Protein AF-A0A8J2HTX1-F1 (afdb_monomer)

Radius of gyration: 16.8 Å; Cα contacts (8 Å, |Δi|>4): 105; chains: 1; bounding box: 32×50×30 Å

pLDDT: mean 72.74, std 23.21, range [32.69, 97.31]

Foldseek 3Di:
DVVVVVVVVVVVVVPDDDDDDDDDDDDDPPVPVQPPPDDDAQFDVVLQVVQQADVVVRDGFDLVQFRDWDDDPSWIWTFTADPPPRDTGTRTGDDDPPD

Structure (mmCIF, N/CA/C/O backbone):
data_AF-A0A8J2HTX1-F1
#
_entry.id   AF-A0A8J2HTX1-F1
#
loop_
_atom_site.group_PDB
_atom_site.id
_atom_site.type_symbol
_atom_site.label_atom_id
_atom_site.label_alt_id
_atom_site.label_comp_id
_atom_site.label_asym_id
_atom_site.label_entity_id
_atom_site.label_seq_id
_atom_site.pdbx_PDB_ins_code
_atom_site.Cartn_x
_atom_site.Cartn_y
_atom_site.Cartn_z
_atom_site.occupancy
_atom_site.B_iso_or_equiv
_atom_site.auth_seq_id
_atom_site.auth_comp_id
_atom_site.auth_asym_id
_atom_site.auth_atom_id
_atom_site.pdbx_PDB_model_num
ATOM 1 N N . TYR A 1 1 ? 18.678 8.606 8.938 1.00 43.53 1 TYR A N 1
ATOM 2 C CA . TYR A 1 1 ? 17.510 8.203 9.752 1.00 43.53 1 TYR A CA 1
ATOM 3 C C . TYR A 1 1 ? 17.066 9.348 10.665 1.00 43.53 1 TYR A C 1
ATOM 5 O O . TYR A 1 1 ? 15.877 9.609 10.727 1.00 43.53 1 TYR A O 1
ATOM 13 N N . ASP A 1 2 ? 17.976 10.111 11.283 1.00 38.94 2 ASP A N 1
ATOM 14 C CA . ASP A 1 2 ? 17.609 11.303 12.078 1.00 38.94 2 ASP A CA 1
ATOM 15 C C . ASP A 1 2 ? 16.993 12.464 11.276 1.00 38.94 2 ASP A C 1
ATOM 17 O O . ASP A 1 2 ? 16.058 13.112 11.747 1.00 38.94 2 ASP A O 1
ATOM 21 N N . ASP A 1 3 ? 17.415 12.679 10.026 1.00 42.34 3 ASP A N 1
ATOM 22 C CA . ASP A 1 3 ? 16.795 13.697 9.155 1.00 42.34 3 ASP A CA 1
ATOM 23 C C . ASP A 1 3 ? 15.372 13.316 8.700 1.00 42.34 3 ASP A C 1
ATOM 25 O O . ASP A 1 3 ? 14.580 14.173 8.313 1.00 42.34 3 ASP A O 1
ATOM 29 N N . PHE A 1 4 ? 15.014 12.029 8.813 1.00 41.66 4 PHE A N 1
ATOM 30 C CA . PHE A 1 4 ? 13.687 11.489 8.497 1.00 41.66 4 PHE A CA 1
ATOM 31 C C . PHE A 1 4 ? 12.642 11.897 9.552 1.00 41.66 4 PHE A C 1
ATOM 33 O O . PHE A 1 4 ? 11.518 12.253 9.206 1.00 41.66 4 PHE A O 1
ATOM 40 N N . ILE A 1 5 ? 13.014 11.909 10.840 1.00 46.59 5 ILE A N 1
ATOM 41 C CA . ILE A 1 5 ? 12.113 12.276 11.949 1.00 46.59 5 ILE A CA 1
ATOM 42 C C . ILE A 1 5 ? 11.919 13.793 12.038 1.00 46.59 5 ILE A C 1
ATOM 44 O O . ILE A 1 5 ? 10.808 14.255 12.298 1.00 46.59 5 ILE A O 1
ATOM 48 N N . LYS A 1 6 ? 12.968 14.581 11.765 1.00 41.59 6 LYS A N 1
ATOM 49 C CA . LYS A 1 6 ? 12.876 16.051 11.780 1.00 41.59 6 LYS A CA 1
ATOM 50 C C . LYS A 1 6 ? 11.861 16.568 10.758 1.00 41.59 6 LYS A C 1
ATOM 52 O O . LYS A 1 6 ? 11.075 17.449 11.086 1.00 41.59 6 LYS A O 1
ATOM 57 N N . ASN A 1 7 ? 11.807 15.958 9.573 1.00 45.03 7 ASN A N 1
ATOM 58 C CA . ASN A 1 7 ? 10.859 16.349 8.526 1.00 45.03 7 ASN A CA 1
ATOM 59 C C . ASN A 1 7 ? 9.402 15.960 8.864 1.00 45.03 7 ASN A C 1
ATOM 61 O O . ASN A 1 7 ? 8.466 16.705 8.587 1.00 45.03 7 ASN A O 1
ATOM 65 N N . LEU A 1 8 ? 9.202 14.827 9.547 1.00 43.97 8 LEU A N 1
ATOM 66 C CA . LEU A 1 8 ? 7.886 14.386 10.032 1.00 43.97 8 LEU A CA 1
ATOM 67 C C . LEU A 1 8 ? 7.360 15.229 11.209 1.00 43.97 8 LEU A C 1
ATOM 69 O O . LEU A 1 8 ? 6.155 15.471 11.290 1.00 43.97 8 LEU A O 1
ATOM 73 N N . CYS A 1 9 ? 8.235 15.703 12.104 1.00 39.06 9 CYS A N 1
ATOM 74 C CA . CYS A 1 9 ? 7.847 16.597 13.202 1.00 39.06 9 CYS A CA 1
ATOM 75 C C . CYS A 1 9 ? 7.391 17.977 12.704 1.00 39.06 9 CYS A C 1
ATOM 77 O O . CYS A 1 9 ? 6.404 18.498 13.224 1.00 39.06 9 CYS A O 1
ATOM 79 N N . SER A 1 10 ? 8.033 18.536 11.674 1.00 39.12 10 SER A N 1
ATOM 80 C CA . SER A 1 10 ? 7.642 19.834 11.102 1.00 39.12 10 SER A CA 1
ATOM 81 C C . SER A 1 10 ? 6.264 19.795 10.432 1.00 39.12 10 SER A C 1
ATOM 83 O O . SER A 1 10 ? 5.469 20.709 10.626 1.00 39.12 10 SER A O 1
ATOM 85 N N . LEU A 1 11 ? 5.918 18.702 9.738 1.00 45.34 11 LEU A N 1
ATOM 86 C CA . LEU A 1 11 ? 4.586 18.534 9.136 1.00 45.34 11 LEU A CA 1
ATOM 87 C C . LEU A 1 11 ? 3.454 18.432 10.170 1.00 45.34 11 LEU A C 1
ATOM 89 O O . LEU A 1 11 ? 2.307 18.754 9.867 1.00 45.34 11 LEU A O 1
ATOM 93 N N . ARG A 1 12 ? 3.744 17.962 11.388 1.00 37.56 12 ARG A N 1
ATOM 94 C CA . ARG A 1 12 ? 2.730 17.759 12.434 1.00 37.56 12 ARG A CA 1
ATOM 95 C C . ARG A 1 12 ? 2.271 19.074 13.071 1.00 37.56 12 ARG A C 1
ATOM 97 O O . ARG A 1 12 ? 1.138 19.146 13.537 1.00 37.56 12 ARG A O 1
ATOM 104 N N . ALA A 1 13 ? 3.119 20.106 13.061 1.00 40.19 13 ALA A N 1
ATOM 105 C CA . ALA A 1 13 ? 2.808 21.423 13.618 1.00 40.19 13 ALA A CA 1
ATOM 106 C C . ALA A 1 13 ? 1.771 22.205 12.788 1.00 40.19 13 ALA A C 1
ATOM 108 O O . ALA A 1 13 ? 1.096 23.081 13.322 1.00 40.19 13 ALA A O 1
ATOM 109 N N . SER A 1 14 ? 1.593 21.863 11.508 1.00 41.53 14 SER A N 1
ATOM 110 C CA . SER A 1 14 ? 0.735 22.610 10.577 1.00 41.53 14 SER A CA 1
ATOM 111 C C . SER A 1 14 ? -0.752 22.224 10.610 1.00 41.53 14 SER A C 1
ATOM 113 O O . SER A 1 14 ? -1.554 22.875 9.947 1.00 41.53 14 SER A O 1
ATOM 115 N N . PHE A 1 15 ? -1.154 21.179 11.348 1.00 44.16 15 PHE A N 1
ATOM 116 C CA . PHE A 1 15 ? -2.521 20.624 11.280 1.00 44.16 15 PHE A CA 1
ATOM 117 C C . PHE A 1 15 ? -3.283 20.609 12.614 1.00 44.16 15 PHE A C 1
ATOM 119 O O . PHE A 1 15 ? -4.156 19.767 12.825 1.00 44.16 15 PHE A O 1
ATOM 126 N N . SER A 1 16 ? -3.007 21.571 13.493 1.00 36.22 16 SER A N 1
ATOM 127 C CA . SER A 1 16 ? -3.907 21.914 14.601 1.00 36.22 16 SER A CA 1
ATOM 128 C C . SER A 1 16 ? -4.814 23.070 14.173 1.00 36.22 16 SER A C 1
ATOM 130 O O . SER A 1 16 ? -4.456 24.229 14.338 1.00 36.22 16 SER A O 1
ATOM 132 N N . THR A 1 17 ? -5.989 22.786 13.607 1.00 50.62 17 THR A N 1
ATOM 133 C CA . THR A 1 17 ? -7.029 23.817 13.427 1.00 50.62 17 THR A CA 1
ATOM 134 C C . THR A 1 17 ? -7.836 23.971 14.712 1.00 50.62 17 THR A C 1
ATOM 136 O O . THR A 1 17 ? -8.304 22.967 15.256 1.00 50.62 17 THR A O 1
ATOM 139 N N . PRO A 1 18 ? -8.099 25.211 15.144 1.00 40.12 18 PRO A N 1
ATOM 140 C CA . PRO A 1 18 ? -9.488 25.659 15.065 1.00 40.12 18 PRO A CA 1
ATOM 141 C C . PRO A 1 18 ? -9.636 27.120 14.608 1.00 40.12 18 PRO A C 1
ATOM 143 O O . PRO A 1 18 ? -8.880 27.992 15.018 1.00 40.12 18 PRO A O 1
ATOM 146 N N . GLY A 1 19 ? -10.706 27.387 13.853 1.00 32.69 19 GLY A N 1
ATOM 147 C CA . GLY A 1 19 ? -11.343 28.707 13.819 1.00 32.69 19 GLY A CA 1
ATOM 148 C C . GLY A 1 19 ? -11.090 29.555 12.572 1.00 32.69 19 GLY A C 1
ATOM 149 O O . GLY A 1 19 ? -9.985 30.009 12.308 1.00 32.69 19 GLY A O 1
ATOM 150 N N . LEU A 1 20 ? -12.177 29.819 11.843 1.00 49.88 20 LEU A N 1
ATOM 151 C CA . LEU A 1 20 ? -12.322 30.912 10.883 1.00 49.88 20 LEU A CA 1
ATOM 152 C C . LEU A 1 20 ? -11.971 32.263 11.529 1.00 49.88 20 LEU A C 1
ATOM 154 O O . LEU A 1 20 ? -12.729 32.712 12.381 1.00 49.88 20 LEU A O 1
ATOM 158 N N . THR A 1 21 ? -10.951 32.963 11.031 1.00 34.25 21 THR A N 1
ATOM 159 C CA . THR A 1 21 ? -11.003 34.419 10.809 1.00 34.25 21 THR A CA 1
ATOM 160 C C . THR A 1 21 ? -10.084 34.816 9.654 1.00 34.25 21 THR A C 1
ATOM 162 O O . THR A 1 21 ? -8.942 34.389 9.524 1.00 34.25 21 THR A O 1
ATOM 165 N N . ARG A 1 22 ? -10.650 35.637 8.773 1.00 53.75 22 ARG A N 1
ATOM 166 C CA . ARG A 1 22 ? -10.009 36.338 7.663 1.00 53.75 22 ARG A CA 1
ATOM 167 C C . ARG A 1 22 ? -9.107 37.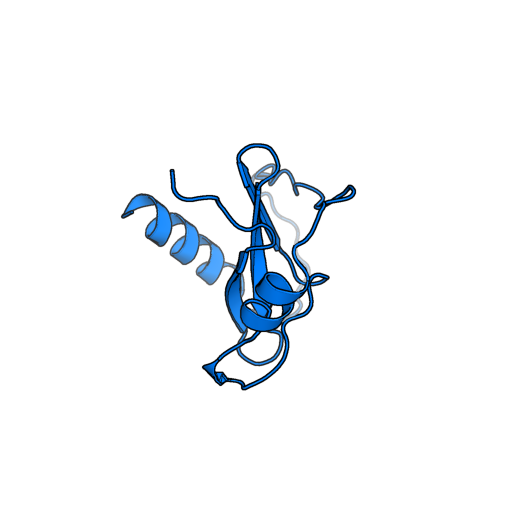428 8.239 1.00 53.75 22 ARG A C 1
ATOM 169 O O . ARG A 1 22 ? -9.632 38.246 8.980 1.00 53.75 22 ARG A O 1
ATOM 176 N N . ASN A 1 23 ? -7.820 37.448 7.885 1.00 42.06 23 ASN A N 1
ATOM 177 C CA . ASN A 1 23 ? -6.971 38.645 7.864 1.00 42.06 23 ASN A CA 1
ATOM 178 C C . ASN A 1 23 ? -5.718 38.397 7.012 1.00 42.06 23 ASN A C 1
ATOM 180 O O . ASN A 1 23 ? -5.055 37.371 7.132 1.00 42.06 23 ASN A O 1
ATOM 184 N N . GLU A 1 24 ? -5.440 39.350 6.128 1.00 66.12 24 GLU A N 1
ATOM 185 C CA . GLU A 1 24 ? -4.277 39.410 5.248 1.00 66.12 24 GLU A CA 1
ATOM 186 C C . GLU A 1 24 ? -3.020 39.677 6.083 1.00 66.12 24 GLU A C 1
ATOM 188 O O . GLU A 1 24 ? -3.018 40.634 6.852 1.00 66.12 24 GLU A O 1
ATOM 193 N N . ASN A 1 25 ? -1.960 38.871 5.935 1.00 43.56 25 ASN A N 1
ATOM 194 C CA . ASN A 1 25 ? -0.574 39.352 5.972 1.00 43.56 25 ASN A CA 1
ATOM 195 C C . ASN A 1 25 ? 0.447 38.272 5.577 1.00 43.56 25 ASN A C 1
ATOM 197 O O . ASN A 1 25 ? 0.354 37.119 5.977 1.00 43.56 25 ASN A O 1
ATOM 201 N N . LYS A 1 26 ? 1.413 38.732 4.770 1.00 59.81 26 LYS A N 1
ATOM 202 C CA . LYS A 1 26 ? 2.677 38.12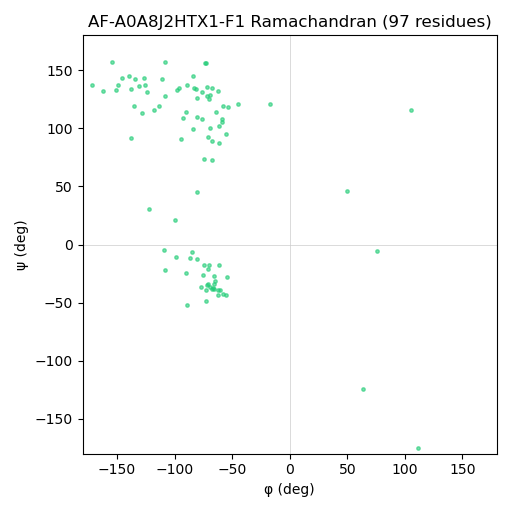5 4.324 1.00 59.81 26 LYS A CA 1
ATOM 203 C C . LYS A 1 26 ? 3.178 36.932 5.145 1.00 59.81 26 LYS A C 1
ATOM 205 O O . LYS A 1 26 ? 3.631 37.122 6.265 1.00 59.81 26 LYS A O 1
ATOM 210 N N . GLU A 1 27 ? 3.328 35.791 4.482 1.00 40.75 27 GLU A N 1
ATOM 211 C CA . GLU A 1 27 ? 4.352 34.808 4.829 1.00 40.75 27 GLU A CA 1
ATOM 212 C C . GLU A 1 27 ? 4.796 34.064 3.568 1.00 40.75 27 GLU A C 1
ATOM 214 O O . GLU A 1 27 ? 4.009 33.794 2.661 1.00 40.75 27 GLU A O 1
ATOM 219 N N . SER A 1 28 ? 6.107 33.874 3.471 1.00 43.00 28 SER A N 1
ATOM 220 C CA . SER A 1 28 ? 6.849 33.323 2.343 1.00 43.00 28 SER A CA 1
ATOM 221 C C . SER A 1 28 ? 6.186 32.081 1.761 1.00 43.00 28 SER A C 1
ATOM 223 O O . SER A 1 28 ? 6.040 31.076 2.452 1.00 43.00 28 SER A O 1
ATOM 225 N N . ALA A 1 29 ? 5.843 32.148 0.473 1.00 45.66 29 ALA A N 1
ATOM 226 C CA . ALA A 1 29 ? 5.438 30.997 -0.316 1.00 45.66 29 ALA A CA 1
ATOM 227 C C . ALA A 1 29 ? 6.604 29.997 -0.375 1.00 45.66 29 ALA A C 1
ATOM 229 O O . ALA A 1 29 ? 7.437 30.039 -1.281 1.00 45.66 29 ALA A O 1
ATOM 230 N N . GLU A 1 30 ? 6.684 29.110 0.617 1.00 48.62 30 GLU A N 1
ATOM 231 C CA . GLU A 1 30 ? 7.388 27.848 0.470 1.00 48.62 30 GLU A CA 1
ATOM 232 C C . GLU A 1 30 ? 6.713 27.127 -0.685 1.00 48.62 30 GLU A C 1
ATOM 234 O O . GLU A 1 30 ? 5.578 26.654 -0.594 1.00 48.62 30 GLU A O 1
ATOM 239 N N . ASN A 1 31 ? 7.424 27.133 -1.807 1.00 46.38 31 ASN A N 1
ATOM 240 C CA . ASN A 1 31 ? 7.069 26.475 -3.044 1.00 46.38 31 ASN A CA 1
ATOM 241 C C . ASN A 1 31 ? 7.128 24.960 -2.7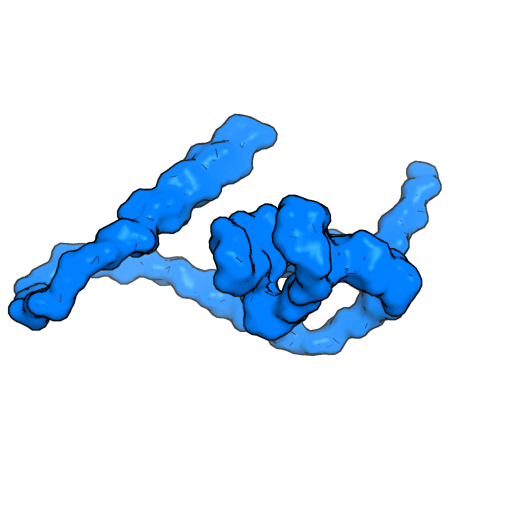89 1.00 46.38 31 ASN A C 1
ATOM 243 O O . ASN A 1 31 ? 8.075 24.270 -3.166 1.00 46.38 31 ASN A O 1
ATOM 247 N N . THR A 1 32 ? 6.144 24.451 -2.048 1.00 46.03 32 THR A N 1
ATOM 248 C CA . THR A 1 32 ? 5.880 23.031 -1.890 1.00 46.03 32 THR A CA 1
ATOM 249 C C . THR A 1 32 ? 5.414 22.574 -3.255 1.00 46.03 32 THR A C 1
ATOM 251 O O . THR A 1 32 ? 4.240 22.653 -3.599 1.00 46.03 32 THR A O 1
ATOM 254 N N . ASN A 1 33 ? 6.381 22.180 -4.085 1.00 47.03 33 ASN A N 1
ATOM 255 C CA . ASN A 1 33 ? 6.124 21.476 -5.327 1.00 47.03 33 ASN A CA 1
ATOM 256 C C . ASN A 1 33 ? 5.309 20.237 -4.956 1.00 47.03 33 ASN A C 1
ATOM 258 O O . ASN A 1 33 ? 5.864 19.227 -4.523 1.00 47.03 33 ASN A O 1
ATOM 262 N N . PHE A 1 34 ? 3.986 20.342 -5.056 1.00 47.19 34 PHE A N 1
ATOM 263 C CA . PHE A 1 34 ? 3.095 19.204 -4.966 1.00 47.19 34 PHE A CA 1
ATOM 264 C C . PHE A 1 34 ? 3.482 18.288 -6.120 1.00 47.19 34 PHE A C 1
ATOM 266 O O . PHE A 1 34 ? 3.184 18.568 -7.280 1.00 47.19 34 PHE A O 1
ATOM 273 N N . ILE A 1 35 ? 4.222 17.225 -5.809 1.00 61.62 35 ILE A N 1
ATOM 274 C CA . ILE A 1 35 ? 4.531 16.185 -6.779 1.00 61.62 35 ILE A CA 1
ATOM 275 C C . ILE A 1 35 ? 3.209 15.474 -7.024 1.00 61.62 35 ILE A C 1
ATOM 277 O O . ILE A 1 35 ? 2.752 14.681 -6.201 1.00 61.62 35 ILE A O 1
ATOM 281 N N . GLU A 1 36 ? 2.556 15.815 -8.129 1.00 65.38 36 GLU A N 1
ATOM 282 C CA . GLU A 1 36 ? 1.361 15.112 -8.556 1.00 65.38 36 GLU A CA 1
ATOM 283 C C . GLU A 1 36 ? 1.719 13.632 -8.735 1.00 65.38 36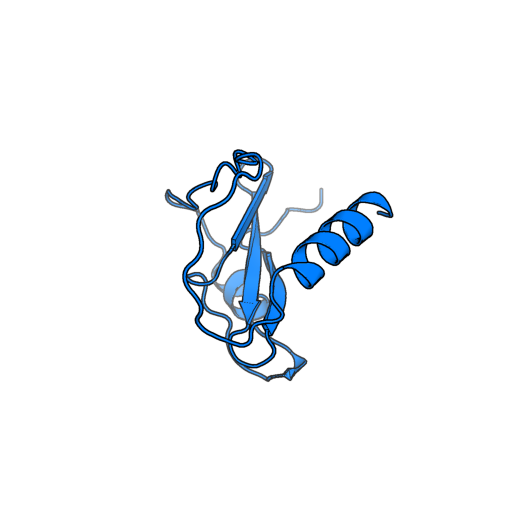 GLU A C 1
ATOM 285 O O . GLU A 1 36 ? 2.592 13.270 -9.531 1.00 65.38 36 GLU A O 1
ATOM 290 N N . LEU A 1 37 ? 1.060 12.769 -7.962 1.00 77.56 37 LEU A N 1
ATOM 291 C CA . LEU A 1 37 ? 1.193 11.320 -8.066 1.00 77.56 37 LEU A CA 1
ATOM 292 C C . LEU A 1 37 ? 0.451 10.841 -9.316 1.00 77.56 37 LEU A C 1
ATOM 294 O O . LEU A 1 37 ? -0.641 10.281 -9.240 1.00 77.56 37 LEU A O 1
ATOM 298 N N . SER A 1 38 ? 1.033 11.116 -10.481 1.00 75.81 38 SER A N 1
ATOM 299 C CA . SER A 1 38 ? 0.473 10.784 -11.785 1.00 75.81 38 SER A CA 1
ATOM 300 C C . SER A 1 38 ? 1.240 9.648 -12.477 1.00 75.81 38 SER A C 1
ATOM 302 O O . SER A 1 38 ? 2.414 9.351 -12.207 1.00 75.81 38 SER A O 1
ATOM 304 N N . GLY A 1 39 ? 0.539 8.977 -13.394 1.00 83.25 39 GLY A N 1
ATOM 305 C CA . GLY A 1 39 ? 1.084 7.929 -14.253 1.00 83.25 39 GLY A CA 1
ATOM 306 C C . GLY A 1 39 ? 0.549 6.529 -13.959 1.00 83.25 39 GLY A C 1
ATOM 307 O O . GLY A 1 39 ? -0.365 6.326 -13.164 1.00 83.25 39 GLY A O 1
ATOM 308 N N . ARG A 1 40 ? 1.115 5.546 -14.663 1.00 85.06 40 ARG A N 1
ATOM 309 C CA . ARG A 1 40 ? 0.790 4.122 -14.518 1.00 85.06 40 ARG A CA 1
ATOM 310 C C . ARG A 1 40 ? 1.978 3.402 -13.887 1.00 85.06 40 ARG A C 1
ATOM 312 O O . ARG A 1 40 ? 3.129 3.726 -14.195 1.00 85.06 40 ARG A O 1
ATOM 319 N N . ARG A 1 41 ? 1.702 2.438 -13.010 1.00 85.19 41 ARG A N 1
ATOM 320 C CA . ARG A 1 41 ? 2.710 1.566 -12.398 1.00 85.19 41 ARG A CA 1
ATOM 321 C C . ARG A 1 41 ? 2.327 0.112 -12.614 1.00 85.19 41 ARG A C 1
ATOM 323 O O . ARG A 1 41 ? 1.144 -0.221 -12.590 1.00 85.19 41 ARG A O 1
ATOM 330 N N . LEU A 1 42 ? 3.335 -0.724 -12.839 1.00 86.94 42 LEU A N 1
ATOM 331 C CA . LEU A 1 42 ? 3.178 -2.168 -12.739 1.00 86.94 42 LEU A CA 1
ATOM 332 C C . LEU A 1 42 ? 3.139 -2.514 -11.257 1.00 86.94 42 LEU A C 1
ATOM 334 O O . LEU A 1 42 ? 3.966 -2.016 -10.494 1.00 86.94 42 LEU A O 1
ATOM 338 N N . VAL A 1 43 ? 2.157 -3.316 -10.867 1.00 87.62 43 VAL A N 1
ATOM 339 C CA . VAL A 1 43 ? 1.938 -3.679 -9.470 1.00 87.62 43 VAL A CA 1
ATOM 340 C C . VAL A 1 43 ? 1.901 -5.192 -9.330 1.00 87.62 43 VAL A C 1
ATOM 342 O O . VAL A 1 43 ? 1.277 -5.876 -10.143 1.00 87.62 43 VAL A O 1
ATOM 345 N N . ASP A 1 44 ? 2.552 -5.707 -8.293 1.00 90.44 44 ASP A N 1
ATOM 346 C CA . ASP A 1 44 ? 2.292 -7.059 -7.809 1.00 90.44 44 ASP A CA 1
ATOM 347 C C . ASP A 1 44 ? 1.035 -7.002 -6.935 1.00 90.44 44 ASP A C 1
ATOM 349 O O . ASP A 1 44 ? 1.043 -6.413 -5.855 1.00 90.44 44 ASP A O 1
ATOM 353 N N . LEU A 1 45 ? -0.066 -7.578 -7.426 1.00 91.75 45 LEU A N 1
ATOM 354 C CA . LEU A 1 45 ? -1.359 -7.525 -6.742 1.00 91.75 45 LEU A CA 1
ATOM 355 C C . LEU A 1 45 ? -1.352 -8.252 -5.397 1.00 91.75 45 LEU A C 1
ATOM 357 O O . LEU A 1 45 ? -2.070 -7.830 -4.496 1.00 91.75 45 LEU A O 1
ATOM 361 N N . LYS A 1 46 ? -0.558 -9.319 -5.253 1.00 92.62 46 LYS A N 1
ATOM 362 C CA . LYS A 1 46 ? -0.490 -10.078 -4.003 1.00 92.62 46 LYS A CA 1
ATOM 363 C C . LYS A 1 46 ? 0.252 -9.273 -2.944 1.00 92.62 46 LYS A C 1
ATOM 365 O O . LYS A 1 46 ? -0.266 -9.082 -1.852 1.00 92.62 46 LYS A O 1
ATOM 370 N N . LEU A 1 47 ? 1.421 -8.741 -3.303 1.00 92.19 47 LEU A N 1
ATOM 371 C CA . LEU A 1 47 ? 2.170 -7.845 -2.421 1.00 92.19 47 LEU A CA 1
ATOM 372 C C . LEU A 1 47 ? 1.335 -6.618 -2.039 1.00 92.19 47 LEU A C 1
ATOM 374 O O . LEU A 1 47 ? 1.332 -6.204 -0.884 1.00 92.19 47 LEU A O 1
ATOM 378 N N . LEU A 1 48 ? 0.621 -6.041 -3.008 1.00 92.19 48 LEU A N 1
ATOM 379 C CA . LEU A 1 48 ? -0.222 -4.881 -2.767 1.00 92.19 48 LEU A CA 1
ATOM 380 C C . LEU A 1 48 ? -1.349 -5.194 -1.777 1.00 92.19 48 LEU A C 1
ATOM 382 O O . LEU A 1 48 ? -1.598 -4.379 -0.895 1.00 92.19 48 LEU A O 1
ATOM 386 N N . ASP A 1 49 ? -2.015 -6.343 -1.904 1.00 93.62 49 ASP A N 1
ATOM 387 C CA . ASP A 1 49 ? -3.061 -6.759 -0.964 1.00 93.62 49 ASP A CA 1
ATOM 388 C C . ASP A 1 49 ? -2.512 -6.941 0.457 1.00 93.62 49 ASP A C 1
ATOM 390 O O . ASP A 1 49 ? -3.142 -6.492 1.408 1.00 93.62 49 ASP A O 1
ATOM 394 N N . ASP A 1 50 ? -1.304 -7.493 0.606 1.00 93.06 50 ASP A N 1
ATOM 395 C CA . ASP A 1 50 ? -0.655 -7.671 1.912 1.00 93.06 50 ASP A CA 1
ATOM 396 C C . ASP A 1 50 ? -0.232 -6.328 2.554 1.00 93.06 50 ASP A C 1
ATOM 398 O O . ASP A 1 50 ? -0.316 -6.143 3.774 1.00 93.06 50 ASP A O 1
ATOM 402 N N . GLU A 1 51 ? 0.218 -5.366 1.744 1.00 94.81 51 GLU A N 1
ATOM 403 C CA . GLU A 1 51 ? 0.792 -4.093 2.207 1.00 94.81 51 GLU A CA 1
ATOM 404 C C . GLU A 1 51 ? -0.250 -2.973 2.379 1.00 94.81 51 GLU A C 1
ATO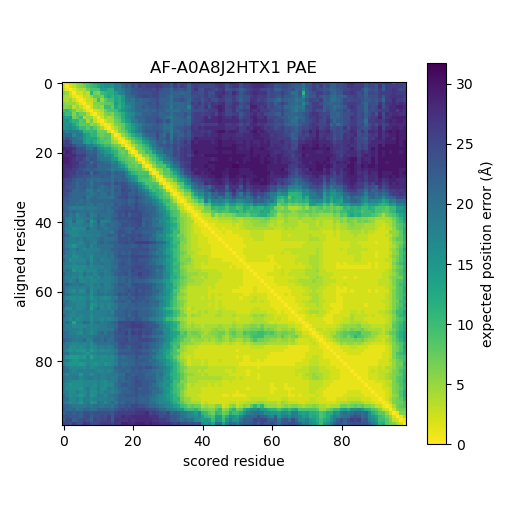M 406 O O . GLU A 1 51 ? -0.049 -2.050 3.173 1.00 94.81 51 GLU A O 1
ATOM 411 N N . LEU A 1 52 ? -1.386 -3.023 1.673 1.00 95.75 52 LEU A N 1
ATOM 412 C CA . LEU A 1 52 ? -2.395 -1.955 1.647 1.00 95.75 52 LEU A CA 1
ATOM 413 C C . LEU A 1 52 ? -3.333 -1.983 2.872 1.00 95.75 52 LEU A C 1
ATOM 415 O O . LEU A 1 52 ? -4.543 -1.786 2.757 1.00 95.75 52 LEU A O 1
ATOM 419 N N . TRP A 1 53 ? -2.780 -2.157 4.074 1.00 97.06 53 TRP A N 1
ATOM 420 C CA . TRP A 1 53 ? -3.541 -2.255 5.322 1.00 97.06 53 TRP A CA 1
ATOM 421 C C . TRP A 1 53 ? -3.018 -1.353 6.431 1.00 97.06 53 TRP A C 1
ATOM 423 O O . TRP A 1 53 ? -1.833 -1.301 6.758 1.00 97.06 53 TRP A O 1
ATOM 433 N N . CYS A 1 54 ? -3.954 -0.707 7.120 1.00 97.31 54 CYS A N 1
ATOM 434 C CA . CYS A 1 54 ? -3.698 -0.119 8.421 1.00 97.31 54 CYS A CA 1
ATOM 435 C C . CYS A 1 54 ? -3.855 -1.209 9.487 1.00 97.31 54 CYS A C 1
ATOM 437 O O . CYS A 1 54 ? -4.975 -1.501 9.908 1.00 97.31 54 CYS A O 1
ATOM 439 N N . LYS A 1 55 ? -2.742 -1.793 9.948 1.00 93.94 55 LYS A N 1
ATOM 440 C CA . LYS A 1 55 ? -2.755 -2.870 10.960 1.00 93.9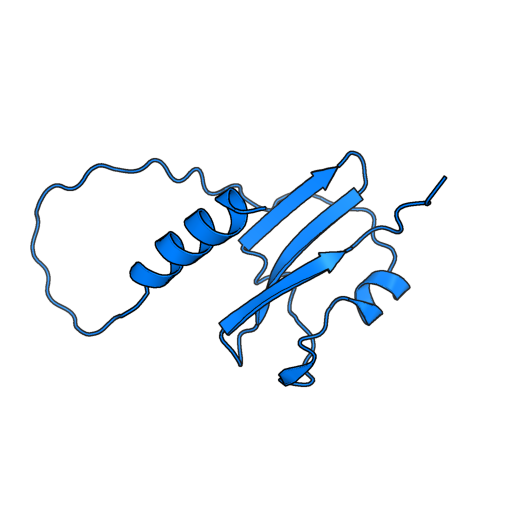4 55 LYS A CA 1
ATOM 441 C C . LYS A 1 55 ? -3.503 -2.484 12.251 1.00 93.94 55 LYS A C 1
ATOM 443 O O . LYS A 1 55 ? -4.314 -3.284 12.703 1.00 93.94 55 LYS A O 1
ATOM 448 N N . PRO A 1 56 ? -3.326 -1.273 12.823 1.00 95.94 56 PRO A N 1
ATOM 449 C CA . PRO A 1 56 ? -4.055 -0.886 14.034 1.00 95.94 56 PRO A CA 1
ATOM 450 C C . PRO A 1 56 ? -5.566 -0.723 13.833 1.00 95.94 56 PRO A C 1
ATOM 452 O O . PRO A 1 56 ? -6.337 -1.055 14.725 1.00 95.94 56 PRO A O 1
ATOM 455 N N . CYS A 1 57 ? -6.002 -0.197 12.683 1.00 96.81 57 CYS A N 1
ATOM 456 C CA . CYS A 1 57 ? -7.428 0.005 12.402 1.00 96.81 57 CYS A CA 1
ATOM 457 C C . CYS A 1 57 ? -8.102 -1.226 11.792 1.00 96.81 57 CYS A C 1
ATOM 459 O O . CYS A 1 57 ? -9.323 -1.229 11.667 1.00 96.81 57 CYS A O 1
ATOM 461 N N . ASN A 1 58 ? -7.319 -2.223 11.372 1.00 95.94 58 ASN A N 1
ATOM 462 C CA . ASN A 1 58 ? -7.768 -3.380 10.606 1.00 95.94 58 ASN A CA 1
ATOM 463 C C . ASN A 1 58 ? -8.631 -2.993 9.388 1.00 95.94 58 ASN A C 1
ATOM 465 O O . ASN A 1 58 ? -9.718 -3.523 9.165 1.00 95.94 58 ASN A O 1
ATOM 469 N N . GLN A 1 59 ? -8.168 -1.997 8.631 1.00 95.88 59 GLN A N 1
ATOM 470 C CA . GLN A 1 59 ? -8.871 -1.464 7.464 1.00 95.88 59 GLN A CA 1
ATOM 471 C C . GLN A 1 59 ? -7.916 -1.283 6.292 1.00 95.88 59 GLN A C 1
ATOM 473 O O . GLN A 1 59 ? -6.779 -0.834 6.473 1.00 95.88 59 GLN A O 1
ATOM 478 N N . ALA A 1 60 ? -8.422 -1.565 5.092 1.00 96.62 60 ALA A N 1
ATOM 479 C CA . ALA A 1 60 ? -7.697 -1.335 3.856 1.00 96.62 60 ALA A CA 1
ATOM 480 C C . ALA A 1 60 ? -7.401 0.160 3.665 1.00 96.62 60 ALA A C 1
ATOM 482 O O . ALA A 1 60 ? -8.273 1.030 3.805 1.00 96.62 60 ALA A O 1
ATOM 483 N N . LEU A 1 61 ? -6.152 0.458 3.330 1.00 96.81 61 LEU A N 1
ATOM 484 C CA . LEU A 1 61 ? -5.725 1.783 2.913 1.00 96.81 61 LEU A CA 1
ATOM 485 C C . LEU A 1 61 ? -6.251 2.063 1.501 1.00 96.81 61 LEU A C 1
ATOM 487 O O . LEU A 1 61 ? -6.538 1.163 0.718 1.00 96.81 61 LEU A O 1
ATOM 491 N N . ARG A 1 62 ? -6.397 3.342 1.154 1.00 94.56 62 ARG A N 1
ATOM 492 C CA . ARG A 1 62 ? -6.835 3.743 -0.188 1.00 94.56 62 ARG A CA 1
ATOM 493 C C . ARG A 1 62 ? -5.692 4.467 -0.872 1.00 94.56 62 ARG A C 1
ATOM 495 O O . ARG A 1 62 ? -5.319 5.542 -0.415 1.00 94.56 62 ARG A O 1
ATOM 502 N N . LEU A 1 63 ? -5.206 3.941 -1.997 1.00 91.94 63 LEU A N 1
ATOM 503 C CA . LEU A 1 63 ? -4.126 4.565 -2.778 1.00 91.94 63 LEU A CA 1
ATOM 504 C C . LEU A 1 63 ? -4.427 6.022 -3.171 1.00 91.94 63 LEU A C 1
ATOM 506 O O . LEU A 1 63 ? -3.510 6.827 -3.270 1.00 91.94 63 LEU A O 1
ATOM 510 N N . ARG A 1 64 ? -5.703 6.409 -3.312 1.00 92.38 64 ARG A N 1
ATOM 511 C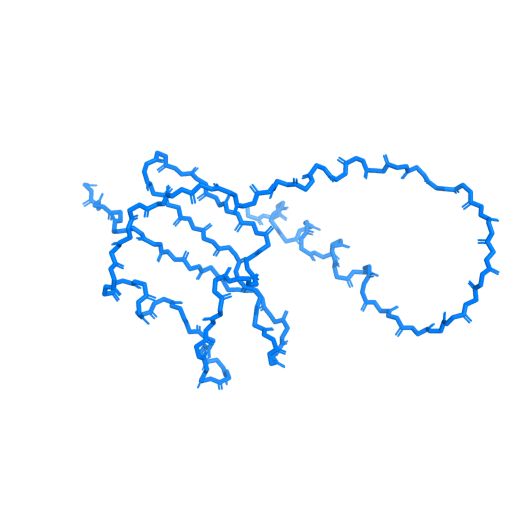 CA . ARG A 1 64 ? -6.104 7.810 -3.556 1.00 92.38 64 ARG A CA 1
ATOM 512 C C . ARG A 1 64 ? -5.706 8.788 -2.437 1.00 92.38 64 ARG A C 1
ATOM 514 O O . ARG A 1 64 ? -5.764 9.990 -2.642 1.00 92.38 64 ARG A O 1
ATOM 521 N N . HIS A 1 65 ? -5.386 8.290 -1.240 1.00 93.75 65 HIS A N 1
ATOM 522 C CA . HIS A 1 65 ? -4.883 9.087 -0.116 1.00 93.75 65 HIS A CA 1
ATOM 523 C C . HIS A 1 65 ? -3.355 8.981 0.017 1.00 93.75 65 HIS A C 1
ATOM 525 O O . HIS A 1 65 ? -2.807 9.191 1.103 1.00 93.75 65 HIS A O 1
ATOM 531 N N . SER A 1 66 ? -2.670 8.602 -1.064 1.00 92.94 66 SER A N 1
ATOM 532 C CA . SER A 1 66 ? -1.217 8.693 -1.137 1.00 92.94 66 SER A CA 1
ATOM 533 C C . SER A 1 66 ? -0.813 10.158 -1.158 1.00 92.94 66 SER A C 1
ATOM 535 O O . SER A 1 66 ? -1.410 10.956 -1.876 1.00 92.94 66 SER A O 1
ATOM 537 N N . VAL A 1 67 ? 0.193 10.507 -0.366 1.00 93.19 67 VAL A N 1
ATOM 538 C CA . VAL A 1 67 ? 0.718 11.880 -0.310 1.00 93.19 67 VAL A CA 1
ATOM 539 C C . VAL A 1 67 ? 2.085 11.999 -0.962 1.00 93.19 67 VAL A C 1
ATOM 541 O O . VAL A 1 67 ? 2.504 13.095 -1.311 1.00 93.19 67 VAL A O 1
ATOM 544 N N . ASN A 1 68 ? 2.802 10.880 -1.072 1.00 89.69 68 ASN A N 1
ATOM 545 C CA . ASN A 1 68 ? 4.147 10.843 -1.610 1.00 89.69 68 ASN A CA 1
ATOM 546 C C . ASN A 1 68 ? 4.457 9.457 -2.189 1.00 89.69 68 ASN A C 1
ATOM 548 O O . ASN A 1 68 ? 3.856 8.456 -1.789 1.00 89.69 68 ASN A O 1
ATOM 552 N N . GLU A 1 69 ? 5.415 9.411 -3.105 1.00 90.25 69 GLU A N 1
ATOM 553 C CA . GLU A 1 69 ? 5.914 8.209 -3.768 1.00 90.25 69 GLU A CA 1
ATOM 554 C C . GLU A 1 69 ? 7.441 8.276 -3.795 1.00 90.25 69 GLU A C 1
ATOM 556 O O . GLU A 1 69 ? 8.029 9.180 -4.390 1.00 90.25 69 GLU A O 1
ATOM 561 N N . LEU A 1 70 ? 8.093 7.298 -3.170 1.00 87.31 70 LEU A N 1
ATOM 562 C CA . LEU A 1 70 ? 9.523 7.078 -3.333 1.00 87.31 70 LEU A CA 1
ATOM 563 C C . LEU A 1 70 ? 9.735 6.117 -4.503 1.00 87.31 70 LEU A C 1
ATOM 565 O O . LEU A 1 70 ? 9.352 4.950 -4.422 1.00 87.31 70 LEU A O 1
ATOM 569 N N . LYS A 1 71 ? 10.350 6.608 -5.579 1.00 86.19 71 LYS A N 1
ATOM 570 C CA . LYS A 1 71 ? 10.638 5.828 -6.790 1.00 86.19 71 LYS A CA 1
ATOM 571 C C . LYS A 1 71 ? 12.061 5.280 -6.752 1.00 86.19 71 LYS A C 1
ATOM 573 O O . LYS A 1 71 ? 12.996 6.026 -6.475 1.00 86.19 71 LYS A O 1
ATOM 578 N N . ASN A 1 72 ? 12.222 4.008 -7.101 1.00 80.81 72 ASN A N 1
ATOM 579 C CA . ASN A 1 72 ? 13.518 3.379 -7.344 1.00 80.81 72 ASN A CA 1
ATOM 580 C C . ASN A 1 72 ? 13.428 2.471 -8.582 1.00 80.81 72 ASN A C 1
ATOM 582 O O . ASN A 1 72 ? 13.031 1.311 -8.493 1.00 80.81 72 ASN A O 1
ATOM 586 N N . GLY A 1 73 ? 13.742 3.015 -9.761 1.00 82.31 73 GLY A N 1
ATOM 587 C CA . GLY A 1 73 ? 13.540 2.312 -11.030 1.00 82.31 73 GLY A CA 1
ATOM 588 C C . GLY A 1 73 ? 12.056 2.026 -11.292 1.00 82.31 73 GLY A C 1
ATOM 589 O O . GLY A 1 73 ? 11.237 2.943 -11.290 1.00 82.31 73 GLY A O 1
ATOM 590 N N . SER A 1 74 ? 11.713 0.756 -11.518 1.00 77.62 74 SER A N 1
ATOM 591 C CA . SER A 1 74 ? 10.325 0.282 -11.635 1.00 77.62 74 SER A CA 1
ATOM 592 C C . SER A 1 74 ? 9.643 0.066 -10.282 1.00 77.62 74 SER A C 1
ATOM 594 O O . SER A 1 74 ? 8.423 -0.094 -10.243 1.00 77.62 74 SER A O 1
ATOM 596 N N . ALA A 1 75 ? 10.408 0.070 -9.187 1.00 83.31 75 ALA A N 1
ATOM 597 C CA . ALA A 1 75 ? 9.877 -0.093 -7.849 1.00 83.31 75 ALA A CA 1
ATOM 598 C C . ALA A 1 75 ? 9.380 1.237 -7.281 1.00 83.31 75 ALA A C 1
ATOM 600 O O . ALA A 1 75 ? 9.940 2.308 -7.545 1.00 83.31 75 ALA A 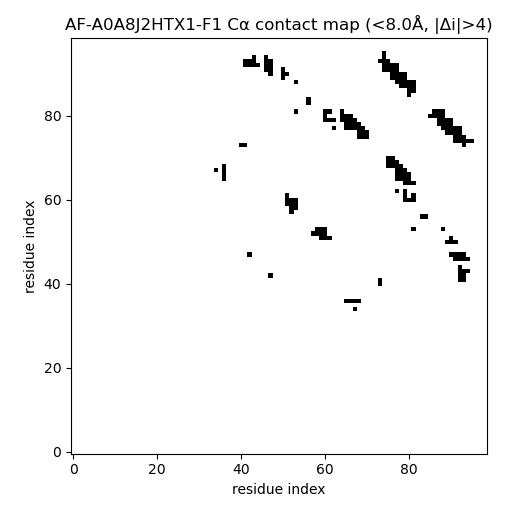O 1
ATOM 601 N N . SER A 1 76 ? 8.309 1.192 -6.493 1.00 86.81 76 SER A N 1
ATOM 602 C CA . SER A 1 76 ? 7.793 2.381 -5.813 1.00 86.81 76 SER A CA 1
ATOM 603 C C . SER A 1 76 ? 7.218 2.045 -4.444 1.00 86.81 76 SER A C 1
ATOM 605 O O . SER A 1 76 ? 6.591 1.001 -4.252 1.00 86.81 76 SER A O 1
ATOM 607 N N . ILE A 1 77 ? 7.437 2.959 -3.500 1.00 91.25 77 ILE A N 1
ATOM 608 C CA . ILE A 1 77 ? 6.876 2.909 -2.151 1.00 91.25 77 ILE A CA 1
ATOM 609 C C . ILE A 1 77 ? 5.992 4.136 -1.970 1.00 91.25 77 ILE A C 1
ATOM 611 O O . ILE A 1 77 ? 6.477 5.269 -1.987 1.00 91.25 77 ILE A O 1
ATOM 615 N N . PHE A 1 78 ? 4.696 3.917 -1.787 1.00 92.50 78 PHE A N 1
ATOM 616 C CA . PHE A 1 78 ? 3.738 4.989 -1.542 1.00 92.50 78 PHE A CA 1
ATOM 617 C C . PHE A 1 78 ? 3.623 5.257 -0.048 1.00 92.50 78 PHE A C 1
ATOM 619 O O . PHE A 1 78 ? 3.536 4.328 0.749 1.00 92.50 78 PHE A O 1
ATOM 626 N N . GLN A 1 79 ? 3.577 6.527 0.345 1.00 94.44 79 GLN A N 1
ATOM 627 C CA . GLN A 1 79 ? 3.130 6.906 1.683 1.00 94.44 79 GLN A CA 1
ATOM 628 C C . GLN A 1 79 ? 1.635 7.193 1.641 1.00 94.44 79 GLN A C 1
ATOM 630 O O . GLN A 1 79 ? 1.208 8.209 1.089 1.00 94.44 79 GLN A O 1
ATOM 635 N N . VAL A 1 80 ? 0.844 6.307 2.241 1.00 95.56 80 VAL A N 1
ATOM 636 C CA . VAL A 1 80 ? -0.617 6.381 2.236 1.00 95.56 80 VAL A CA 1
ATOM 637 C C . VAL A 1 80 ? -1.129 6.775 3.612 1.00 95.56 80 VAL A C 1
ATOM 639 O O . VAL A 1 80 ? -0.798 6.148 4.621 1.00 95.56 80 VAL A O 1
ATOM 642 N N . LYS A 1 81 ? -1.967 7.812 3.662 1.00 96.19 81 LYS A N 1
ATOM 643 C CA . LYS A 1 81 ? -2.608 8.252 4.901 1.00 96.19 81 LYS A CA 1
ATOM 644 C C . LYS A 1 81 ? -3.825 7.382 5.213 1.00 96.19 81 LYS A C 1
ATOM 646 O O . LYS A 1 81 ? -4.752 7.278 4.405 1.00 96.19 81 LYS A O 1
ATOM 651 N N . CYS A 1 82 ? -3.874 6.806 6.412 1.00 97.00 82 CYS A N 1
ATOM 652 C CA . CYS A 1 82 ? -5.094 6.185 6.917 1.00 97.00 82 CYS A CA 1
ATOM 653 C C . CYS A 1 82 ? -6.111 7.273 7.282 1.00 97.00 82 CYS A C 1
ATOM 655 O O . CYS A 1 82 ? -5.809 8.178 8.057 1.00 97.00 82 CYS A O 1
ATOM 657 N N . THR A 1 83 ? -7.339 7.180 6.773 1.00 95.25 83 THR A N 1
ATOM 658 C CA . THR A 1 83 ? -8.404 8.147 7.096 1.00 95.25 83 THR A CA 1
ATOM 659 C C . THR A 1 83 ? -8.989 7.981 8.488 1.00 95.25 83 THR A C 1
ATOM 661 O O . THR A 1 83 ? -9.638 8.898 8.972 1.00 95.25 83 THR A O 1
ATOM 664 N N . THR A 1 84 ? -8.772 6.827 9.116 1.00 96.25 84 THR A N 1
ATOM 665 C CA . THR A 1 84 ? -9.358 6.495 10.417 1.00 96.25 84 THR A CA 1
ATOM 666 C C . THR A 1 84 ? -8.452 6.952 11.556 1.00 96.25 84 THR A C 1
ATOM 668 O O . THR A 1 84 ? -8.899 7.686 12.427 1.00 96.25 84 THR A O 1
ATOM 671 N N . CYS A 1 85 ? -7.165 6.577 11.538 1.00 96.56 85 CYS A N 1
ATOM 672 C CA . CYS A 1 85 ? -6.209 6.984 12.579 1.00 96.56 85 CYS A CA 1
ATOM 673 C C . CYS A 1 85 ? -5.324 8.179 12.199 1.00 96.56 85 CYS A C 1
ATOM 675 O O . CYS A 1 85 ? -4.599 8.688 13.047 1.00 96.56 85 CYS A O 1
ATOM 677 N N . GLY A 1 86 ? -5.325 8.613 10.936 1.00 94.75 86 GLY A N 1
ATOM 678 C CA . GLY A 1 86 ? -4.509 9.735 10.462 1.00 94.75 86 GLY A CA 1
ATOM 679 C C . GLY A 1 86 ? -3.020 9.430 10.260 1.00 94.75 86 GLY A C 1
ATOM 680 O O . GLY A 1 86 ? -2.311 10.288 9.736 1.00 94.75 86 GLY A O 1
ATOM 681 N N . ASN A 1 87 ? -2.548 8.236 10.633 1.00 95.12 87 ASN A N 1
ATOM 682 C CA . ASN A 1 87 ? -1.149 7.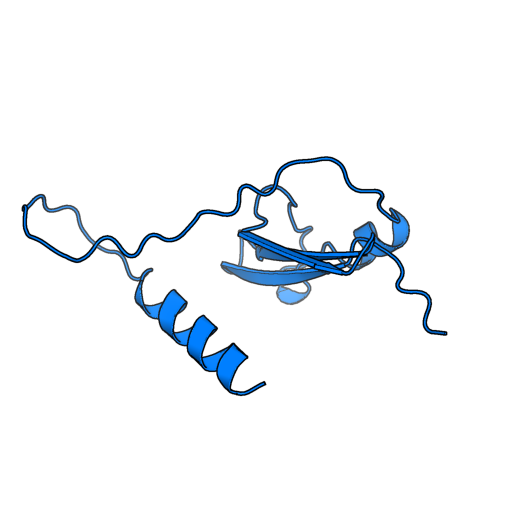835 10.481 1.00 95.12 87 ASN A CA 1
ATOM 683 C C . ASN A 1 87 ? -0.783 7.542 9.018 1.00 95.12 87 ASN A C 1
ATOM 685 O O . ASN A 1 87 ? -1.637 7.190 8.198 1.00 95.12 87 ASN A O 1
ATOM 689 N N . MET A 1 88 ? 0.510 7.658 8.723 1.00 94.81 88 MET A N 1
ATOM 690 C CA . MET A 1 88 ? 1.096 7.397 7.409 1.00 94.81 88 MET A CA 1
ATOM 691 C C . MET A 1 88 ? 1.680 5.991 7.371 1.00 94.81 88 MET A C 1
ATOM 693 O O . MET A 1 88 ? 2.414 5.606 8.281 1.00 94.81 88 MET A O 1
ATOM 697 N N . TYR A 1 89 ? 1.383 5.251 6.310 1.00 95.62 89 TYR A N 1
ATOM 698 C CA . TYR A 1 89 ? 1.849 3.883 6.124 1.00 95.62 89 TYR A CA 1
ATOM 699 C C . TYR A 1 89 ? 2.607 3.762 4.801 1.00 95.62 89 TYR A C 1
ATOM 701 O O . TYR A 1 89 ? 2.108 4.249 3.781 1.00 95.62 89 TYR A O 1
ATOM 709 N N . PRO A 1 90 ? 3.804 3.150 4.799 1.00 93.94 90 PRO A N 1
ATOM 710 C CA . PRO A 1 90 ? 4.476 2.786 3.564 1.00 93.94 90 PRO A CA 1
ATOM 711 C C . PRO A 1 90 ? 3.745 1.604 2.919 1.00 93.94 90 PRO A C 1
ATOM 713 O O . PRO A 1 90 ? 3.391 0.653 3.608 1.00 93.94 90 PRO A O 1
ATOM 716 N N . VAL A 1 91 ? 3.530 1.676 1.610 1.00 94.19 91 VAL A N 1
ATOM 717 C CA . VAL A 1 91 ? 2.908 0.620 0.809 1.00 94.19 91 VAL A CA 1
ATOM 718 C C . VAL A 1 91 ? 3.818 0.327 -0.371 1.00 94.19 91 VAL A C 1
ATOM 720 O O . VAL A 1 91 ? 4.012 1.178 -1.245 1.00 94.19 91 VAL A O 1
ATOM 723 N N . ASN A 1 92 ? 4.387 -0.873 -0.386 1.00 92.38 92 ASN A N 1
ATOM 724 C CA . ASN A 1 92 ? 5.193 -1.356 -1.499 1.00 92.38 92 ASN A CA 1
ATOM 725 C C . ASN A 1 92 ? 4.283 -1.889 -2.610 1.00 92.38 92 ASN A C 1
ATOM 727 O O . ASN A 1 92 ? 3.352 -2.642 -2.341 1.00 92.38 92 ASN A O 1
ATOM 731 N N . ILE A 1 93 ? 4.559 -1.518 -3.863 1.00 89.69 93 ILE A N 1
ATOM 732 C CA . ILE A 1 93 ? 3.763 -1.989 -5.015 1.00 89.69 93 ILE A CA 1
ATOM 733 C C . ILE A 1 93 ? 4.504 -2.985 -5.915 1.00 89.69 93 ILE A C 1
ATOM 735 O O . ILE A 1 93 ? 3.930 -3.516 -6.860 1.00 89.69 93 ILE A O 1
ATOM 739 N N . SER A 1 94 ? 5.780 -3.237 -5.643 1.00 85.06 94 SER A N 1
ATOM 740 C CA . SER A 1 94 ? 6.661 -4.063 -6.468 1.00 85.06 94 SER A CA 1
ATOM 741 C C . SER A 1 94 ? 7.504 -4.966 -5.581 1.00 85.06 94 SER A C 1
ATOM 743 O O . SER A 1 94 ? 8.114 -4.478 -4.624 1.00 85.06 94 SER A O 1
ATOM 745 N N . ALA A 1 95 ? 7.599 -6.249 -5.923 1.00 71.44 95 ALA A N 1
ATOM 746 C CA . ALA A 1 95 ? 8.574 -7.131 -5.305 1.00 71.44 95 ALA A CA 1
ATOM 747 C C . ALA A 1 95 ? 9.981 -6.638 -5.675 1.00 71.44 95 ALA A C 1
ATOM 749 O O . ALA A 1 95 ? 10.359 -6.625 -6.845 1.00 71.44 95 ALA A O 1
ATOM 750 N N . ILE A 1 96 ? 10.749 -6.179 -4.687 1.00 63.72 96 ILE A N 1
ATOM 751 C CA . ILE A 1 96 ? 12.184 -5.974 -4.875 1.00 63.72 96 ILE A CA 1
ATOM 752 C C . ILE A 1 96 ? 12.792 -7.373 -4.829 1.00 63.72 96 ILE A C 1
ATOM 754 O O . ILE A 1 96 ? 12.827 -7.986 -3.760 1.00 63.72 96 ILE A O 1
ATOM 758 N N . GLU A 1 97 ? 13.232 -7.896 -5.973 1.00 53.78 97 GLU A N 1
ATOM 759 C CA . GLU A 1 97 ? 14.092 -9.077 -5.986 1.00 53.78 97 GLU A CA 1
ATOM 760 C C . GLU A 1 97 ? 15.346 -8.734 -5.172 1.00 53.78 97 GLU A C 1
ATOM 762 O O . GLU A 1 97 ? 16.164 -7.900 -5.565 1.00 53.78 97 GLU A O 1
ATOM 767 N N . LYS A 1 98 ? 15.454 -9.320 -3.975 1.00 45.75 98 LYS A N 1
ATOM 768 C CA . LYS A 1 98 ? 16.695 -9.307 -3.205 1.00 45.75 98 LYS A CA 1
ATOM 769 C C . LYS A 1 98 ? 17.659 -10.240 -3.936 1.00 45.75 98 LYS A C 1
ATOM 771 O O . LYS A 1 98 ? 17.590 -11.446 -3.721 1.00 45.75 98 LYS A O 1
ATOM 776 N N . ASN A 1 99 ? 18.473 -9.689 -4.834 1.00 37.88 99 ASN A N 1
ATOM 777 C CA . ASN A 1 99 ? 19.697 -10.363 -5.271 1.00 37.88 99 ASN A CA 1
ATOM 778 C C . ASN A 1 99 ? 20.701 -10.404 -4.120 1.00 37.88 99 ASN A C 1
ATOM 780 O O . ASN A 1 99 ? 20.817 -9.373 -3.414 1.00 37.88 99 ASN A O 1
#

Sequence (99 aa):
YDDFIKNLCSLRASFSTPGLTRNENKESAENTNFIELSGRRLVDLKLLDDELWCKPCNQALRLRHSVNELKNGSASIFQVKCTTCGNMYPVNISAIEKN

Solvent-accessible surface area (backbone atoms only — not comparable to full-atom values): 6596 Å² total; per-residue (Å²): 114,71,72,59,53,57,56,56,55,60,62,59,70,77,71,76,82,81,80,96,74,92,78,93,77,94,74,83,81,76,81,73,75,76,71,75,95,74,87,87,79,78,65,38,67,67,56,30,64,72,37,37,52,39,76,92,77,72,40,76,51,50,77,90,43,45,75,47,73,53,76,57,88,86,34,42,36,31,36,28,41,35,89,84,82,65,50,76,40,75,29,50,32,42,85,77,81,85,124

Organism: Cotesia congregata (NCBI:txid51543)

Nearest PDB structures (foldseek):
  4rg2-assembly1_B  TM=4.687E-01  e=1.360E+00  Homo sapiens
  8q2m-assembly1_AA  TM=4.480E-01  e=3.811E+00  Sulfolobus acidocaldarius
  5ejs-assembly1_A  TM=3.241E-01  e=2.428E+00  Dictyostelium discoideum
  2gcj-assembly4_D  TM=3.340E-01  e=4.624E+00  Saccharomyces cerevisiae

Secondary structure (DSSP, 8-state):
-HHHHHHHHHHHGGG-----------------------S-----HHHHHHHSEETTTTEE--GGGEEEEEEETTEEEEEEE-TTT--EEEEE-S-----

Mean predicted aligned error: 13.96 Å